Protein AF-A0AAN9E238-F1 (afdb_monomer_lite)

Foldseek 3Di:
DDKDFADPVLQVCLLVVVAFPPDDLQSQLVCCCPVVVDDSVFSSQWLADDQVRRGQETETEQEDPDPPPVVCSVVCRVVCNVCQCLDQPHGHHDHRMYHYDHDDDPPPDDPPPPPPVRHDPPDDDDDDD

InterPro domains:
  IPR005517 Translation elongation factor EFG/EF2, domain IV [PF03764] (22-104)
  IPR005517 Translation elongation factor EFG/EF2, domain IV [SM00889] (17-119)
  IPR014721 Small ribosomal subunit protein uS5 domain 2-type fold, subgroup [G3DSA:3.30.230.10] (1-125)
  IPR020568 Ribosomal protein uS5 domain 2-type superfamily [SSF54211] (1-105)

pLDDT: mean 70.62, std 14.5, range [31.41, 85.62]

Organism: Crotalaria pallida (NCBI:txid3830)

Radius of gyration: 16.44 Å; chains: 1; bounding box: 39×32×56 Å

Sequence (129 aa):
MEARPTEDLLAEAIDEGKIGPRDDPKVRSKILSEEFGWDKDLSKKIWCFGPETLGPNMVVDMCKGVQYLNEIKDSLVAGFQWASKEGALAEENMRAICFEVCDVVPLMLSTEVVVRSFQPQEESSMLHN

Structure (mmCIF, N/CA/C/O backbone):
data_AF-A0AAN9E238-F1
#
_entry.id   AF-A0AAN9E238-F1
#
loop_
_atom_site.group_PDB
_atom_site.id
_atom_site.type_symbol
_atom_site.label_atom_id
_atom_site.label_alt_id
_atom_site.label_comp_id
_atom_site.label_asym_id
_atom_site.label_entity_id
_atom_site.label_seq_id
_atom_site.pdbx_PDB_ins_code
_atom_site.Cartn_x
_atom_site.Cartn_y
_atom_site.Cartn_z
_atom_site.occupancy
_atom_site.B_iso_or_equiv
_atom_site.auth_seq_id
_atom_site.auth_comp_id
_atom_site.auth_asym_id
_atom_site.auth_atom_id
_atom_site.pdbx_PDB_model_num
ATOM 1 N N . MET A 1 1 ? 5.608 -11.388 -8.112 1.00 66.00 1 MET A N 1
ATOM 2 C CA . MET A 1 1 ? 4.452 -10.602 -7.634 1.00 66.00 1 MET A CA 1
ATOM 3 C C . MET A 1 1 ? 3.194 -11.291 -8.108 1.00 66.00 1 MET A C 1
ATOM 5 O O . MET A 1 1 ? 3.186 -11.765 -9.236 1.00 66.00 1 MET A O 1
ATOM 9 N N . GLU A 1 2 ? 2.178 -11.356 -7.260 1.00 73.94 2 GLU A N 1
ATOM 10 C CA . GLU A 1 2 ? 0.844 -11.847 -7.612 1.00 73.94 2 GLU A CA 1
ATOM 11 C C . GLU A 1 2 ? -0.146 -10.684 -7.533 1.00 73.94 2 GLU A C 1
ATOM 13 O O . GLU A 1 2 ? 0.002 -9.815 -6.678 1.00 73.94 2 GLU A O 1
ATOM 18 N N . ALA A 1 3 ? -1.139 -10.649 -8.417 1.00 77.06 3 ALA A N 1
ATOM 19 C CA . ALA A 1 3 ? -2.205 -9.654 -8.374 1.00 77.06 3 ALA A CA 1
ATOM 20 C C . ALA A 1 3 ? -3.526 -10.355 -8.072 1.00 77.06 3 ALA A C 1
ATOM 22 O O . ALA A 1 3 ? -3.831 -11.396 -8.657 1.00 77.06 3 ALA A O 1
ATOM 23 N N . ARG A 1 4 ? -4.307 -9.789 -7.156 1.00 76.44 4 ARG A N 1
ATOM 24 C CA . ARG A 1 4 ? -5.638 -10.276 -6.800 1.00 76.44 4 ARG A CA 1
ATOM 25 C C . ARG A 1 4 ? -6.637 -9.127 -6.870 1.00 76.44 4 ARG A C 1
ATOM 27 O O . ARG A 1 4 ? -6.262 -7.998 -6.550 1.00 76.44 4 ARG A O 1
ATOM 34 N N . PRO A 1 5 ? -7.891 -9.387 -7.259 1.00 78.94 5 PRO A N 1
ATOM 35 C CA . PRO A 1 5 ? -8.934 -8.389 -7.101 1.00 78.94 5 PRO A CA 1
ATOM 36 C C . PRO A 1 5 ? -9.093 -8.057 -5.613 1.00 78.94 5 PRO A C 1
ATOM 38 O O . PRO A 1 5 ? -9.087 -8.947 -4.759 1.00 78.94 5 PRO A O 1
ATOM 41 N N . THR A 1 6 ? -9.186 -6.768 -5.311 1.00 76.44 6 THR A N 1
ATOM 42 C CA . THR A 1 6 ? -9.532 -6.275 -3.978 1.00 76.44 6 THR A CA 1
ATOM 43 C C . THR A 1 6 ? -11.018 -6.543 -3.726 1.00 76.44 6 THR A C 1
ATOM 45 O O . THR A 1 6 ? -11.815 -6.508 -4.659 1.00 76.44 6 THR A O 1
ATOM 48 N N . GLU A 1 7 ? -11.407 -6.803 -2.477 1.00 78.94 7 GLU A N 1
ATOM 49 C CA . GLU A 1 7 ? -12.826 -6.887 -2.117 1.00 78.94 7 GLU A CA 1
ATOM 50 C C . GLU A 1 7 ? -13.528 -5.543 -2.364 1.00 78.94 7 GLU A C 1
ATOM 52 O O . GLU A 1 7 ? -12.994 -4.487 -2.013 1.00 78.94 7 GLU A O 1
ATOM 57 N N . ASP A 1 8 ? -14.737 -5.579 -2.930 1.00 74.56 8 ASP A N 1
ATOM 58 C CA . ASP A 1 8 ? -15.487 -4.374 -3.318 1.00 74.56 8 ASP A CA 1
ATOM 59 C C . ASP A 1 8 ? -15.701 -3.418 -2.136 1.00 74.56 8 ASP A C 1
ATOM 61 O O . ASP A 1 8 ? -15.527 -2.208 -2.266 1.00 74.56 8 ASP A O 1
ATOM 65 N N . LEU A 1 9 ? -15.969 -3.966 -0.946 1.00 78.69 9 LEU A N 1
ATOM 66 C CA . LEU A 1 9 ? -16.140 -3.187 0.284 1.00 78.69 9 LEU A CA 1
ATOM 67 C C . LEU A 1 9 ? -14.870 -2.408 0.660 1.00 78.69 9 LEU A C 1
ATOM 69 O O . LEU A 1 9 ? -14.942 -1.302 1.196 1.00 78.69 9 LEU A O 1
ATOM 73 N N . LEU A 1 10 ? -13.697 -2.992 0.407 1.00 79.00 10 LEU A N 1
ATOM 74 C CA . LEU A 1 10 ? -12.418 -2.361 0.711 1.00 79.00 10 LEU A CA 1
ATOM 75 C C . LEU A 1 10 ? -12.091 -1.274 -0.317 1.00 79.00 10 LEU A C 1
ATOM 77 O O . LEU A 1 10 ? -11.571 -0.222 0.052 1.00 79.00 10 LEU A O 1
ATOM 81 N N . ALA A 1 11 ? -12.439 -1.493 -1.586 1.00 79.38 11 ALA A N 1
ATOM 82 C CA . ALA A 1 11 ? -12.347 -0.459 -2.610 1.00 79.38 11 ALA A CA 1
ATOM 83 C C . ALA A 1 11 ? -13.243 0.747 -2.267 1.00 79.38 11 ALA A C 1
ATOM 85 O O . ALA A 1 11 ? -12.762 1.878 -2.276 1.00 79.38 11 ALA A O 1
ATOM 86 N N . GLU A 1 12 ? -14.495 0.506 -1.869 1.00 81.62 12 GLU A N 1
ATOM 87 C CA . GLU A 1 12 ? -15.427 1.561 -1.449 1.00 81.62 12 GLU A CA 1
ATOM 88 C C . GLU A 1 12 ? -14.921 2.336 -0.227 1.00 81.62 12 GLU A C 1
ATOM 90 O O . GLU A 1 12 ? -14.959 3.562 -0.224 1.00 81.62 12 GLU A O 1
ATOM 95 N N . ALA A 1 13 ? -14.381 1.664 0.793 1.00 81.44 13 ALA A N 1
ATOM 96 C CA . ALA A 1 13 ? -13.846 2.347 1.974 1.00 81.44 13 ALA A CA 1
ATOM 97 C C . ALA A 1 13 ? -12.622 3.229 1.671 1.00 81.44 13 ALA A C 1
ATOM 99 O O . ALA A 1 13 ? -12.394 4.234 2.356 1.00 81.44 13 ALA A O 1
ATOM 100 N N . ILE A 1 14 ? -11.836 2.873 0.653 1.00 80.56 14 ILE A N 1
ATOM 101 C CA . ILE A 1 14 ? -10.732 3.704 0.164 1.00 80.56 14 ILE A CA 1
ATOM 102 C C . ILE A 1 14 ? -11.280 4.913 -0.605 1.00 80.56 14 ILE A C 1
ATOM 104 O O . ILE A 1 14 ? -10.850 6.034 -0.340 1.00 80.56 14 ILE A O 1
ATOM 108 N N . ASP A 1 15 ? -12.281 4.719 -1.469 1.00 80.38 15 ASP A N 1
ATOM 109 C CA . ASP A 1 15 ? -12.930 5.813 -2.207 1.00 80.38 15 ASP A CA 1
ATOM 110 C C . ASP A 1 15 ? -13.688 6.789 -1.284 1.00 80.38 15 ASP A C 1
ATOM 112 O O . ASP A 1 15 ? -13.702 7.997 -1.522 1.00 80.38 15 ASP A O 1
ATOM 116 N N . GLU A 1 16 ? -14.275 6.292 -0.191 1.00 81.19 16 GLU A N 1
ATOM 117 C CA . GLU A 1 16 ? -14.883 7.104 0.871 1.00 81.19 16 GLU A CA 1
ATOM 118 C C . GLU A 1 16 ? -13.842 7.868 1.710 1.00 81.19 16 GLU A C 1
ATOM 120 O O . GLU A 1 16 ? -14.198 8.761 2.483 1.00 81.19 16 GLU A O 1
ATOM 125 N N . GLY A 1 17 ? -12.555 7.528 1.584 1.00 74.19 17 GLY A N 1
ATOM 126 C CA . GLY A 1 17 ? -11.468 8.146 2.339 1.00 74.19 17 GLY A CA 1
ATOM 127 C C . GLY A 1 17 ? -11.386 7.698 3.800 1.00 74.19 17 GLY A C 1
ATOM 128 O O . GLY A 1 17 ? -10.747 8.379 4.601 1.00 74.19 17 GLY A O 1
ATOM 129 N N . LYS A 1 18 ? -12.005 6.565 4.168 1.00 77.94 18 LYS A N 1
ATOM 130 C CA . LYS A 1 18 ? -11.838 5.950 5.501 1.00 77.94 18 LYS A CA 1
ATOM 131 C C . LYS A 1 18 ? -10.437 5.378 5.692 1.00 77.94 18 LYS A C 1
ATOM 133 O O . LYS A 1 18 ? -9.937 5.328 6.815 1.00 77.94 18 LYS A O 1
ATOM 138 N N . ILE A 1 19 ? -9.829 4.910 4.601 1.00 76.00 19 ILE A N 1
ATOM 139 C CA . ILE A 1 19 ? -8.473 4.369 4.569 1.00 76.00 19 ILE A CA 1
ATOM 140 C C . ILE A 1 19 ? -7.647 5.207 3.600 1.00 76.00 19 ILE A C 1
ATOM 142 O O . ILE A 1 19 ? -7.767 5.071 2.385 1.00 76.00 19 ILE A O 1
ATOM 146 N N . GLY A 1 20 ? -6.790 6.066 4.147 1.00 73.25 20 GLY A N 1
ATOM 147 C CA . GLY A 1 20 ? -5.899 6.912 3.373 1.00 73.25 20 GLY A CA 1
ATOM 148 C C . GLY A 1 20 ? -4.412 6.580 3.550 1.00 73.25 20 GLY A C 1
ATOM 149 O O . GLY A 1 20 ? -3.990 5.942 4.520 1.00 73.25 20 GLY A O 1
ATOM 150 N N . PRO A 1 21 ? -3.558 7.082 2.642 1.00 69.94 21 PRO A N 1
ATOM 151 C CA . PRO A 1 21 ? -2.100 7.055 2.792 1.00 69.94 21 PRO A CA 1
ATOM 152 C C . PRO A 1 21 ? -1.612 8.007 3.897 1.00 69.94 21 PRO A C 1
ATOM 154 O O . PRO A 1 21 ? -0.471 7.902 4.341 1.00 69.94 21 PRO A O 1
ATOM 157 N N . ARG A 1 22 ? -2.457 8.966 4.303 1.00 71.19 22 ARG A N 1
ATOM 158 C CA . ARG A 1 22 ? -2.175 9.947 5.358 1.00 71.19 22 ARG A CA 1
ATOM 159 C C . ARG A 1 22 ? -2.433 9.400 6.758 1.00 71.19 22 ARG A C 1
ATOM 161 O O . ARG A 1 22 ? -1.927 9.976 7.718 1.00 71.19 22 ARG A O 1
ATOM 168 N N . ASP A 1 23 ? -3.205 8.323 6.869 1.00 73.88 23 ASP A N 1
ATOM 169 C CA . ASP A 1 23 ? -3.524 7.719 8.152 1.00 73.88 23 ASP A CA 1
ATOM 170 C C . ASP A 1 23 ? -2.344 6.923 8.693 1.00 73.88 23 ASP A C 1
ATOM 172 O O . ASP A 1 23 ? -1.608 6.250 7.966 1.00 73.88 23 ASP A O 1
ATOM 176 N N . ASP A 1 24 ? -2.185 6.980 10.012 1.00 77.69 24 ASP A N 1
ATOM 177 C CA . ASP A 1 24 ? -1.136 6.251 10.704 1.00 77.69 24 ASP A CA 1
ATOM 178 C C . ASP A 1 24 ? -1.286 4.740 10.423 1.00 77.69 24 ASP A C 1
ATOM 180 O O . ASP A 1 24 ? -2.383 4.190 10.604 1.00 77.69 24 ASP A O 1
ATOM 184 N N . PRO A 1 25 ? -0.215 4.012 10.042 1.00 77.00 25 PRO A N 1
ATOM 185 C CA . PRO A 1 25 ? -0.298 2.590 9.696 1.00 77.00 25 PRO A CA 1
ATOM 186 C C . PRO A 1 25 ? -0.939 1.723 10.788 1.00 77.00 25 PRO A C 1
ATOM 188 O O . PRO A 1 25 ? -1.533 0.685 10.498 1.00 77.00 25 PRO A O 1
ATOM 191 N N . LYS A 1 26 ? -0.847 2.155 12.054 1.00 79.38 26 LYS A N 1
ATOM 192 C CA . LYS A 1 26 ? -1.509 1.507 13.195 1.00 79.38 26 LYS A CA 1
ATOM 193 C C . LYS A 1 26 ? -3.027 1.664 13.172 1.00 79.38 26 LYS A C 1
ATOM 195 O O . LYS A 1 26 ? -3.727 0.693 13.442 1.00 79.38 26 LYS A O 1
ATOM 200 N N . VAL A 1 27 ? -3.522 2.867 12.880 1.00 84.06 27 VAL A N 1
ATOM 201 C CA . VAL A 1 27 ? -4.962 3.162 12.810 1.00 84.06 27 VAL A CA 1
ATOM 202 C C . VAL A 1 27 ? -5.560 2.422 11.624 1.00 84.06 27 VAL A C 1
ATOM 204 O O . VAL A 1 27 ? -6.512 1.664 11.786 1.00 84.06 27 VAL A O 1
ATOM 207 N N . ARG A 1 28 ? -4.903 2.522 10.467 1.00 82.38 28 ARG A N 1
ATOM 208 C CA . ARG A 1 28 ? -5.284 1.805 9.252 1.00 82.38 28 ARG A CA 1
ATOM 209 C C . ARG A 1 28 ? -5.335 0.292 9.453 1.00 82.38 28 ARG A C 1
ATOM 211 O O . ARG A 1 28 ? -6.309 -0.348 9.082 1.00 82.38 28 ARG A O 1
ATOM 218 N N . SER A 1 29 ? -4.307 -0.284 10.080 1.00 83.12 29 SER A N 1
ATOM 219 C CA . SER A 1 29 ? -4.271 -1.720 10.380 1.00 83.12 29 SER A CA 1
ATOM 220 C C . SER A 1 29 ? -5.391 -2.161 11.319 1.00 83.12 29 SER A C 1
ATOM 222 O O . SER A 1 29 ? -5.839 -3.302 11.225 1.00 83.12 29 SER A O 1
ATOM 224 N N . LYS A 1 30 ? -5.839 -1.282 12.219 1.00 84.19 30 LYS A N 1
ATOM 225 C CA . LYS A 1 30 ? -6.965 -1.562 13.105 1.00 84.19 30 LYS A CA 1
ATOM 226 C C . LYS A 1 30 ? -8.283 -1.577 12.330 1.00 84.19 30 LYS A C 1
ATOM 228 O O . LYS A 1 30 ? -9.003 -2.556 12.451 1.00 84.19 30 LYS A O 1
ATOM 233 N N . ILE A 1 31 ? -8.534 -0.566 11.496 1.00 84.06 31 ILE A N 1
ATOM 234 C CA . ILE A 1 31 ? -9.732 -0.479 10.642 1.00 84.06 31 ILE A CA 1
ATOM 235 C C . ILE A 1 31 ? -9.804 -1.686 9.699 1.00 84.06 31 ILE A C 1
ATOM 237 O O . ILE A 1 31 ? -10.804 -2.391 9.679 1.00 84.06 31 ILE A O 1
ATOM 241 N N . LEU A 1 32 ? -8.706 -1.998 9.003 1.00 83.06 32 LEU A N 1
ATOM 242 C CA . LEU A 1 32 ? -8.619 -3.159 8.110 1.00 83.06 32 LEU A CA 1
ATOM 243 C C . LEU A 1 32 ? -8.908 -4.482 8.831 1.00 83.06 32 LEU A C 1
ATOM 245 O O . LEU A 1 32 ? -9.607 -5.345 8.310 1.00 83.06 32 LEU A O 1
ATOM 249 N N . SER A 1 33 ? -8.397 -4.644 10.050 1.00 85.00 33 SER A N 1
ATOM 250 C CA . SER A 1 33 ? -8.616 -5.864 10.824 1.00 85.00 33 SER A CA 1
ATOM 251 C C . SER A 1 33 ? -10.023 -5.961 11.421 1.00 85.00 33 SER A C 1
ATOM 253 O O . SER A 1 33 ? -10.561 -7.061 11.497 1.00 85.00 33 SER A O 1
ATOM 255 N N . GLU A 1 34 ? -10.611 -4.845 11.860 1.00 84.94 34 GLU A N 1
ATOM 256 C CA . GLU A 1 34 ? -11.927 -4.814 12.512 1.00 84.94 34 GLU A CA 1
ATOM 257 C C . GLU A 1 34 ? -13.087 -4.826 11.508 1.00 84.94 34 GLU A C 1
ATOM 259 O O . GLU A 1 34 ? -14.076 -5.511 11.753 1.00 84.94 34 GLU A O 1
ATOM 264 N N . GLU A 1 35 ? -12.966 -4.113 10.386 1.00 82.31 35 GLU A N 1
ATOM 265 C CA . GLU A 1 35 ? -14.029 -4.002 9.375 1.00 82.31 35 GLU A CA 1
ATOM 266 C C . GLU A 1 35 ? -13.922 -5.072 8.281 1.00 82.31 35 GLU A C 1
ATOM 268 O O . GLU A 1 35 ? -14.942 -5.604 7.850 1.00 82.31 35 GLU A O 1
ATOM 273 N N . PHE A 1 36 ? -12.700 -5.430 7.867 1.00 79.12 36 PHE A N 1
ATOM 274 C CA . PHE A 1 36 ? -12.453 -6.324 6.722 1.00 79.12 36 PHE A CA 1
ATOM 275 C C . PHE A 1 36 ? -11.837 -7.669 7.118 1.00 79.12 36 PHE A C 1
ATOM 277 O O . PHE A 1 36 ? -11.543 -8.498 6.262 1.00 79.12 36 PHE A O 1
ATOM 284 N N . GLY A 1 37 ? -11.588 -7.902 8.411 1.00 79.44 37 GLY A N 1
ATOM 285 C CA . GLY A 1 37 ? -10.976 -9.147 8.885 1.00 79.44 37 GLY A CA 1
ATOM 286 C C . GLY A 1 37 ? -9.556 -9.384 8.357 1.00 79.44 37 GLY A C 1
ATOM 287 O O . GLY A 1 37 ? -9.055 -10.507 8.427 1.00 79.44 37 GLY A O 1
ATOM 288 N N . TRP A 1 38 ? -8.897 -8.348 7.833 1.00 81.56 38 TRP A N 1
ATOM 289 C CA . TRP A 1 38 ? -7.541 -8.455 7.311 1.00 81.56 38 TRP A CA 1
ATOM 290 C C . TRP A 1 38 ? -6.532 -8.735 8.424 1.00 81.56 38 TRP A C 1
ATOM 292 O O . TRP A 1 38 ? -6.666 -8.282 9.567 1.00 81.56 38 TRP A O 1
ATOM 302 N N . ASP A 1 39 ? -5.465 -9.451 8.073 1.00 82.06 39 ASP A N 1
ATOM 303 C CA . ASP A 1 39 ? -4.375 -9.698 9.007 1.00 82.06 39 ASP A CA 1
ATOM 304 C C . ASP A 1 39 ? -3.704 -8.364 9.382 1.00 82.06 39 ASP A C 1
ATOM 306 O O . ASP A 1 39 ? -3.309 -7.561 8.524 1.00 82.06 39 ASP A O 1
ATOM 310 N N . LYS A 1 40 ? -3.562 -8.120 10.689 1.00 80.44 40 LYS A N 1
ATOM 311 C CA . LYS A 1 40 ? -2.895 -6.932 11.234 1.00 80.44 40 LYS A CA 1
ATOM 312 C C . LYS A 1 40 ? -1.454 -6.829 10.755 1.00 80.44 40 LYS A C 1
ATOM 314 O O . LYS A 1 40 ? -0.942 -5.719 10.611 1.00 80.44 40 LYS A O 1
ATOM 319 N N . ASP A 1 41 ? -0.795 -7.954 10.513 1.00 81.44 41 ASP A N 1
ATOM 320 C CA . ASP A 1 41 ? 0.591 -7.960 10.070 1.00 81.44 41 ASP A CA 1
ATOM 321 C C . ASP A 1 41 ? 0.714 -7.637 8.578 1.00 81.44 41 ASP A C 1
ATOM 323 O O . ASP A 1 41 ? 1.627 -6.902 8.203 1.00 81.44 41 ASP A O 1
ATOM 327 N N . LEU A 1 42 ? -0.241 -8.059 7.743 1.00 79.62 42 LEU A N 1
ATOM 328 C CA . LEU A 1 42 ? -0.303 -7.669 6.326 1.00 79.62 42 LEU A CA 1
ATOM 329 C C . LEU A 1 42 ? -0.715 -6.208 6.152 1.00 79.62 42 LEU A C 1
ATOM 331 O O . LEU A 1 42 ? -0.111 -5.466 5.382 1.00 79.62 42 LEU A O 1
ATOM 335 N N . SER A 1 43 ? -1.672 -5.751 6.954 1.00 81.50 43 SER A N 1
ATOM 336 C CA . SER A 1 43 ? -2.191 -4.381 6.890 1.00 81.50 43 SER A CA 1
ATOM 337 C C . SER A 1 43 ? -1.129 -3.312 7.204 1.00 81.50 43 SER A C 1
ATOM 339 O O . SER A 1 43 ? -1.161 -2.190 6.685 1.00 81.50 43 SER A O 1
ATOM 341 N N . LYS A 1 44 ? -0.145 -3.650 8.050 1.00 80.62 44 LYS A N 1
ATOM 342 C CA . LYS A 1 44 ? 1.013 -2.784 8.344 1.00 80.62 44 LYS A CA 1
ATOM 343 C C . LYS A 1 44 ? 2.034 -2.752 7.210 1.00 80.62 44 LYS A C 1
ATOM 345 O O . LYS A 1 44 ? 2.793 -1.792 7.116 1.00 80.62 44 LYS A O 1
ATOM 350 N N . LYS A 1 45 ? 2.054 -3.786 6.372 1.00 83.06 45 LYS A N 1
ATOM 351 C CA . LYS A 1 45 ? 2.988 -3.958 5.256 1.00 83.06 45 LYS A CA 1
ATOM 352 C C . LYS A 1 45 ? 2.473 -3.393 3.931 1.00 83.06 45 LYS A C 1
ATOM 354 O O . LYS A 1 45 ? 3.132 -3.548 2.909 1.00 83.06 45 LYS A O 1
ATOM 359 N N . ILE A 1 46 ? 1.334 -2.701 3.936 1.00 85.00 46 ILE A N 1
ATOM 360 C CA . ILE A 1 46 ? 0.855 -1.960 2.764 1.00 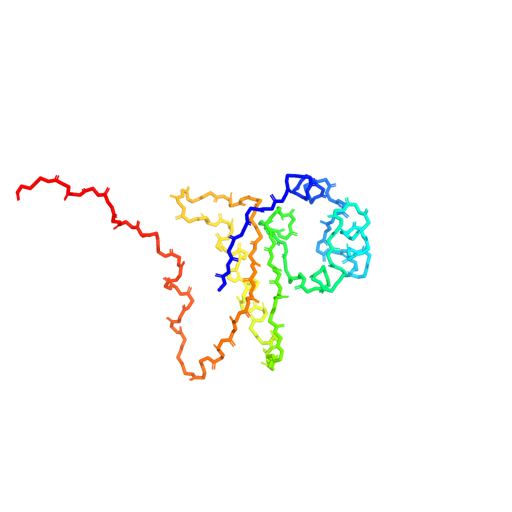85.00 46 ILE A CA 1
ATOM 361 C C . ILE A 1 46 ? 1.793 -0.776 2.504 1.00 85.00 46 ILE A C 1
ATOM 363 O O . ILE A 1 46 ? 1.975 0.083 3.377 1.00 85.00 46 ILE A O 1
ATOM 367 N N . TRP A 1 47 ? 2.377 -0.730 1.308 1.00 81.50 47 TRP A N 1
ATOM 368 C CA . TRP A 1 47 ? 3.358 0.279 0.909 1.00 81.50 47 TRP A CA 1
ATOM 369 C C . TRP A 1 47 ? 2.726 1.531 0.322 1.00 81.50 47 TRP A C 1
ATOM 371 O O . TRP A 1 47 ? 3.112 2.635 0.705 1.00 81.50 47 TRP A O 1
ATOM 381 N N . CYS A 1 48 ? 1.766 1.372 -0.585 1.00 80.94 48 CYS A N 1
ATOM 382 C CA . CYS A 1 48 ? 1.081 2.489 -1.218 1.00 80.94 48 CYS A CA 1
ATOM 383 C C . CYS A 1 48 ? -0.337 2.121 -1.649 1.00 80.94 48 CYS A C 1
ATOM 385 O O . CYS A 1 48 ? -0.668 0.948 -1.835 1.00 80.94 48 CYS A O 1
ATOM 387 N N . PHE A 1 49 ? -1.133 3.175 -1.813 1.00 81.19 49 PHE A N 1
ATOM 388 C CA . PHE A 1 49 ? -2.423 3.165 -2.489 1.00 81.19 49 PHE A CA 1
ATOM 389 C C . PHE A 1 49 ? -2.294 3.912 -3.818 1.00 81.19 49 PHE A C 1
ATOM 391 O O . PHE A 1 49 ? -1.442 4.798 -3.944 1.00 81.19 49 PHE A O 1
ATOM 398 N N . GLY A 1 50 ? -3.104 3.580 -4.813 1.00 70.62 50 GLY A N 1
ATOM 399 C CA . GLY A 1 50 ? -3.088 4.253 -6.110 1.00 70.62 50 GLY A CA 1
ATOM 400 C C . GLY A 1 50 ? -4.352 3.975 -6.916 1.00 70.62 50 GLY A C 1
ATOM 401 O O . GLY A 1 50 ? -5.073 3.035 -6.598 1.00 70.62 50 GLY A O 1
ATOM 402 N N . PRO A 1 51 ? -4.640 4.738 -7.979 1.00 62.72 51 PRO A N 1
ATOM 403 C CA . PRO A 1 51 ? -3.889 5.884 -8.513 1.00 62.72 51 PRO A CA 1
ATOM 404 C C . PRO A 1 51 ? -3.918 7.142 -7.617 1.00 62.72 51 PRO A C 1
ATOM 406 O O . PRO A 1 51 ? -4.794 7.304 -6.772 1.00 62.72 51 PRO A O 1
ATOM 409 N N . GLU A 1 52 ? -2.919 8.019 -7.775 1.00 67.06 52 GLU A N 1
ATOM 410 C CA . GLU A 1 52 ? -2.786 9.324 -7.088 1.00 67.06 52 GLU A CA 1
ATOM 411 C C . GLU A 1 52 ? -2.867 9.269 -5.554 1.00 67.06 52 GLU A C 1
ATOM 413 O O . GLU A 1 52 ? -3.350 10.189 -4.897 1.00 67.06 52 GLU A O 1
ATOM 418 N N . THR A 1 53 ? -2.360 8.190 -4.956 1.00 67.75 53 THR A N 1
ATOM 419 C CA . THR A 1 53 ? -2.356 7.939 -3.501 1.00 67.75 53 THR A CA 1
ATOM 420 C C . THR A 1 53 ? -3.723 7.717 -2.842 1.00 67.75 53 THR A C 1
ATOM 422 O O . THR A 1 53 ? -3.752 7.318 -1.684 1.00 67.75 53 THR A O 1
ATOM 425 N N . LEU A 1 54 ? -4.835 7.909 -3.555 1.00 68.44 54 LEU A N 1
ATOM 426 C CA . LEU A 1 54 ? -6.200 7.761 -3.026 1.00 68.44 54 LEU A CA 1
ATOM 427 C C . LEU A 1 54 ? -7.015 6.665 -3.712 1.00 68.44 54 LEU A C 1
ATOM 429 O O . LEU A 1 54 ? -8.119 6.378 -3.273 1.00 68.44 54 LEU A O 1
ATOM 433 N N . GLY A 1 55 ? -6.507 6.067 -4.785 1.00 74.31 55 GLY A N 1
ATOM 434 C CA . GLY A 1 55 ? -7.262 5.051 -5.496 1.00 74.31 55 GLY A CA 1
ATOM 435 C C . GLY A 1 55 ? -7.280 3.680 -4.801 1.00 74.31 55 GLY A C 1
ATOM 436 O O . GLY A 1 55 ? -6.412 3.375 -3.975 1.00 74.31 55 GLY A O 1
ATOM 437 N N . PRO A 1 56 ? -8.234 2.816 -5.187 1.00 79.25 56 PRO A N 1
ATOM 438 C CA . PRO A 1 56 ? -8.498 1.523 -4.551 1.00 79.25 56 PRO A CA 1
ATOM 439 C C . PRO A 1 56 ? -7.532 0.407 -4.978 1.00 79.25 56 PRO A C 1
ATOM 441 O O . PRO A 1 56 ? -7.806 -0.774 -4.749 1.00 79.25 56 PRO A O 1
ATOM 444 N N . ASN A 1 57 ? -6.408 0.744 -5.614 1.00 82.38 57 ASN A N 1
ATOM 445 C CA . ASN A 1 57 ? -5.323 -0.206 -5.815 1.00 82.38 57 ASN A CA 1
ATOM 446 C C . ASN A 1 57 ? -4.349 -0.129 -4.652 1.00 82.38 57 ASN A C 1
ATOM 448 O O . ASN A 1 57 ? -4.063 0.950 -4.135 1.00 82.38 57 ASN A O 1
ATOM 452 N N . MET A 1 58 ? -3.780 -1.267 -4.281 1.00 83.31 58 MET A N 1
ATOM 453 C CA . MET A 1 58 ? -2.838 -1.342 -3.173 1.00 83.31 58 MET A CA 1
ATOM 454 C C . MET A 1 58 ? -1.687 -2.285 -3.467 1.00 83.31 58 MET A C 1
ATOM 456 O O . MET A 1 58 ? -1.834 -3.262 -4.197 1.00 83.31 58 MET A O 1
ATOM 460 N N . VAL A 1 59 ? -0.543 -1.991 -2.858 1.00 84.62 59 VAL A N 1
ATOM 461 C CA . VAL A 1 59 ? 0.636 -2.859 -2.885 1.00 84.62 59 VAL A CA 1
ATOM 462 C C . VAL A 1 59 ? 0.937 -3.322 -1.468 1.00 84.62 59 VAL A C 1
ATOM 464 O O . VAL A 1 59 ? 1.138 -2.499 -0.569 1.00 84.62 59 VAL A O 1
ATOM 467 N N . VAL A 1 60 ? 0.978 -4.637 -1.274 1.00 85.62 60 VAL A N 1
ATOM 468 C CA . VAL A 1 60 ? 1.202 -5.300 0.011 1.00 85.62 60 VAL A CA 1
ATOM 469 C C . VAL A 1 60 ? 2.479 -6.123 -0.054 1.00 85.62 60 VAL A C 1
ATOM 471 O O . VAL A 1 60 ? 2.683 -6.931 -0.961 1.00 85.62 60 VAL A O 1
ATOM 474 N N . ASP A 1 61 ? 3.341 -5.937 0.938 1.00 84.56 61 ASP A N 1
ATOM 475 C CA . ASP A 1 61 ? 4.542 -6.746 1.087 1.00 84.56 61 ASP A CA 1
ATOM 476 C C . ASP A 1 61 ? 4.259 -8.040 1.861 1.00 84.56 61 ASP A C 1
ATOM 478 O O . ASP A 1 61 ? 3.867 -8.032 3.030 1.00 84.56 61 ASP A O 1
ATOM 482 N N . MET A 1 62 ? 4.491 -9.165 1.191 1.00 82.00 62 MET A N 1
ATOM 483 C CA . MET A 1 62 ? 4.378 -10.519 1.728 1.00 82.00 62 MET A CA 1
ATOM 484 C C . MET A 1 62 ? 5.746 -11.180 1.950 1.00 82.00 6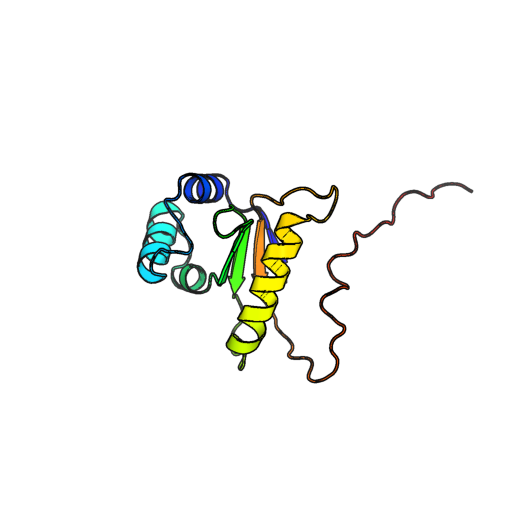2 MET A C 1
ATOM 486 O O . MET A 1 62 ? 5.813 -12.306 2.452 1.00 82.00 62 MET A O 1
ATOM 490 N N . CYS A 1 63 ? 6.846 -10.487 1.644 1.00 75.62 63 CYS A N 1
ATOM 491 C CA . CYS A 1 63 ? 8.187 -11.036 1.752 1.00 75.62 63 CYS A CA 1
ATOM 492 C C . CYS A 1 63 ? 8.538 -11.364 3.211 1.00 75.62 63 CYS A C 1
ATOM 494 O O . CYS A 1 63 ? 8.180 -10.663 4.171 1.00 75.62 63 CYS A O 1
ATOM 496 N N . LYS A 1 64 ? 9.286 -12.458 3.389 1.00 72.75 64 LYS A N 1
ATOM 497 C CA . LYS A 1 64 ? 9.813 -12.902 4.684 1.00 72.75 64 LYS A CA 1
ATOM 498 C C . LYS A 1 64 ? 11.329 -13.042 4.582 1.00 72.75 64 LYS A C 1
ATOM 500 O O . LYS A 1 64 ? 11.820 -13.849 3.806 1.00 72.75 64 LYS A O 1
ATOM 505 N N . GLY A 1 65 ? 12.065 -12.278 5.393 1.00 64.44 65 GLY A N 1
ATOM 506 C CA . GLY A 1 65 ? 13.523 -12.420 5.523 1.00 64.44 65 GLY A CA 1
ATOM 507 C C . GLY A 1 65 ? 14.371 -11.686 4.476 1.00 64.44 65 GLY A C 1
ATOM 508 O O . GLY A 1 65 ? 15.564 -11.956 4.387 1.00 64.44 65 GLY A O 1
ATOM 509 N N . VAL A 1 66 ? 13.793 -10.752 3.714 1.00 65.38 66 VAL A N 1
ATOM 510 C CA . VAL A 1 66 ? 14.520 -9.962 2.706 1.00 65.38 66 VAL A CA 1
ATOM 511 C C . VAL A 1 66 ? 15.134 -8.715 3.355 1.00 65.38 66 VAL A C 1
ATOM 513 O O . VAL A 1 66 ? 14.437 -7.911 3.974 1.00 65.38 66 VAL A O 1
ATOM 516 N N . GLN A 1 67 ? 16.453 -8.558 3.231 1.00 60.47 67 GLN A N 1
ATOM 517 C CA . GLN A 1 67 ? 17.166 -7.326 3.591 1.00 60.47 67 GLN A CA 1
ATOM 518 C C . GLN A 1 67 ? 17.088 -6.324 2.424 1.00 60.47 67 GLN A C 1
ATOM 520 O O . GLN A 1 67 ? 16.880 -6.729 1.287 1.00 60.47 67 GLN A O 1
ATOM 525 N N . TYR A 1 68 ? 17.248 -5.024 2.694 1.00 68.06 68 TYR A N 1
ATOM 526 C CA . TYR A 1 68 ? 17.191 -3.942 1.686 1.00 68.06 68 TYR A CA 1
ATOM 527 C C . TYR A 1 68 ? 15.805 -3.634 1.077 1.00 68.06 68 TYR A C 1
ATOM 529 O O . TYR A 1 68 ? 15.705 -2.892 0.104 1.00 68.06 68 TYR A O 1
ATOM 537 N N . LEU A 1 69 ? 14.707 -4.097 1.690 1.00 69.69 69 LEU A N 1
ATOM 538 C CA . LEU A 1 69 ? 13.337 -3.778 1.239 1.00 69.69 69 LEU A CA 1
ATOM 539 C C . LEU A 1 69 ? 13.037 -2.269 1.177 1.00 69.69 69 LEU A C 1
ATOM 541 O O . LEU A 1 69 ? 12.249 -1.822 0.349 1.00 69.69 69 LEU A O 1
ATOM 545 N N . ASN A 1 70 ? 13.681 -1.468 2.028 1.00 73.75 70 ASN A N 1
ATOM 546 C CA . ASN A 1 70 ? 13.486 -0.019 2.020 1.00 73.75 70 ASN A CA 1
ATOM 547 C C . ASN A 1 70 ? 14.037 0.649 0.749 1.00 73.75 70 ASN A C 1
ATOM 549 O O . ASN A 1 70 ? 13.523 1.691 0.367 1.00 73.75 70 ASN A O 1
ATOM 553 N N . GLU A 1 71 ? 15.032 0.059 0.077 1.00 75.81 71 GLU A N 1
ATOM 554 C CA . GLU A 1 71 ? 15.631 0.633 -1.139 1.00 75.81 71 GLU A CA 1
ATOM 555 C C . GLU A 1 71 ? 14.746 0.409 -2.372 1.00 75.81 71 GLU A C 1
ATOM 557 O O . GLU A 1 71 ? 14.583 1.289 -3.217 1.00 75.81 71 GLU A O 1
ATOM 562 N N . ILE A 1 72 ? 14.120 -0.767 -2.461 1.00 76.94 72 ILE A N 1
ATOM 563 C CA . ILE A 1 72 ? 13.211 -1.101 -3.565 1.00 76.94 72 ILE A CA 1
ATOM 564 C C . ILE A 1 72 ? 11.829 -0.477 -3.383 1.00 76.94 72 ILE A C 1
ATOM 566 O O . ILE A 1 72 ? 11.115 -0.295 -4.368 1.00 76.94 72 ILE A O 1
ATOM 570 N N . LYS A 1 73 ? 11.442 -0.164 -2.139 1.00 77.50 73 LYS A N 1
ATOM 571 C CA . LYS A 1 73 ? 10.118 0.364 -1.814 1.00 77.50 73 LYS A CA 1
ATOM 572 C C . LYS A 1 73 ? 9.836 1.638 -2.600 1.00 77.50 73 LYS A C 1
ATOM 574 O O . LYS A 1 73 ? 8.807 1.717 -3.261 1.00 77.50 73 LYS A O 1
ATOM 579 N N . ASP A 1 74 ? 10.756 2.596 -2.581 1.00 81.31 74 ASP A N 1
ATOM 580 C CA . ASP A 1 74 ? 10.559 3.881 -3.260 1.00 81.31 74 ASP A CA 1
ATOM 581 C C . ASP A 1 74 ? 10.469 3.704 -4.783 1.00 81.31 74 ASP A C 1
ATOM 583 O O . ASP A 1 74 ? 9.615 4.306 -5.435 1.00 81.31 74 ASP A O 1
ATOM 587 N N . SER A 1 75 ? 11.280 2.798 -5.338 1.00 82.44 75 SER A N 1
ATOM 588 C CA . SER A 1 75 ? 11.265 2.467 -6.768 1.00 82.44 75 SER A CA 1
ATOM 589 C C . SER A 1 75 ? 9.954 1.792 -7.191 1.00 82.44 75 SER A C 1
ATOM 591 O O . SER A 1 75 ? 9.375 2.145 -8.219 1.00 82.44 75 SER A O 1
ATOM 593 N N . LEU A 1 76 ? 9.454 0.846 -6.390 1.00 79.94 76 LEU A N 1
ATOM 594 C CA . LEU A 1 76 ? 8.205 0.133 -6.658 1.00 79.94 76 LEU A CA 1
ATOM 595 C C . LEU A 1 76 ? 6.988 1.038 -6.490 1.00 79.94 76 LEU A C 1
ATOM 597 O O . LEU A 1 76 ? 6.091 0.997 -7.325 1.00 79.94 76 LEU A O 1
ATOM 601 N N . VAL A 1 77 ? 6.971 1.896 -5.469 1.00 82.19 77 VAL A N 1
ATOM 602 C CA . VAL A 1 77 ? 5.895 2.875 -5.280 1.00 82.19 77 VAL A CA 1
ATOM 603 C C . VAL A 1 77 ? 5.848 3.850 -6.457 1.00 82.19 77 VAL A C 1
ATOM 605 O O . VAL A 1 77 ? 4.766 4.084 -6.990 1.00 82.19 77 VAL A O 1
ATOM 608 N N . ALA A 1 78 ? 6.991 4.378 -6.904 1.00 82.06 78 ALA A N 1
ATOM 609 C CA . ALA A 1 78 ? 7.044 5.292 -8.044 1.00 82.06 78 ALA A CA 1
ATOM 610 C C . ALA A 1 78 ? 6.567 4.629 -9.348 1.00 82.06 78 ALA A C 1
ATOM 612 O O . ALA A 1 78 ? 5.708 5.179 -10.038 1.00 82.06 78 ALA A O 1
ATOM 613 N N . GLY A 1 79 ? 7.069 3.426 -9.651 1.00 81.81 79 GLY A N 1
ATOM 614 C CA . GLY A 1 79 ? 6.643 2.662 -10.825 1.00 81.81 79 GLY A CA 1
ATOM 615 C C . GLY A 1 79 ? 5.156 2.310 -10.781 1.00 81.81 79 GLY A C 1
ATOM 616 O O . GLY A 1 79 ? 4.462 2.432 -11.785 1.00 81.81 79 GLY A O 1
ATOM 617 N N . PHE A 1 80 ? 4.640 1.960 -9.602 1.00 79.94 80 PHE A N 1
ATOM 618 C CA . PHE A 1 80 ? 3.232 1.634 -9.413 1.00 79.94 80 PHE A CA 1
ATOM 619 C C . PHE A 1 80 ? 2.300 2.830 -9.626 1.00 79.94 80 PHE A C 1
ATOM 621 O O . PHE A 1 80 ? 1.251 2.682 -10.250 1.00 79.94 80 PHE A O 1
ATOM 628 N N . GLN A 1 81 ? 2.659 4.025 -9.148 1.00 79.44 81 GLN A N 1
ATOM 629 C CA . GLN A 1 81 ? 1.845 5.229 -9.377 1.00 79.44 81 GLN A CA 1
ATOM 630 C C . GLN A 1 81 ? 1.733 5.565 -10.866 1.00 79.44 81 GLN A C 1
ATOM 632 O O . GLN A 1 81 ? 0.678 5.998 -11.321 1.00 79.44 81 GLN A O 1
ATOM 637 N N . TRP A 1 82 ? 2.804 5.348 -11.629 1.00 78.31 82 TRP A N 1
ATOM 638 C CA . TRP A 1 82 ? 2.790 5.580 -13.069 1.00 78.31 82 TRP A CA 1
ATOM 639 C C . TRP A 1 82 ? 2.013 4.485 -13.812 1.00 78.31 82 TRP A C 1
ATOM 641 O O . TRP A 1 82 ? 1.081 4.791 -14.550 1.00 78.31 82 TRP A O 1
ATOM 651 N N . ALA A 1 83 ? 2.294 3.214 -13.513 1.00 79.94 83 ALA A N 1
ATOM 652 C CA . ALA A 1 83 ? 1.619 2.071 -14.126 1.00 79.94 83 ALA A CA 1
ATOM 653 C C . ALA A 1 83 ? 0.112 2.021 -13.818 1.00 79.94 83 ALA A C 1
ATOM 655 O O . ALA A 1 83 ? -0.677 1.644 -14.675 1.00 79.94 83 ALA A O 1
ATOM 656 N N . SER A 1 84 ? -0.310 2.421 -12.615 1.00 76.00 84 SER A N 1
ATOM 657 C CA . SER A 1 84 ? -1.736 2.479 -12.249 1.00 76.00 84 SER A CA 1
ATOM 658 C C . SER A 1 84 ? -2.490 3.638 -12.903 1.00 76.00 84 SER A C 1
ATOM 660 O O . SER A 1 84 ? -3.716 3.574 -12.986 1.00 76.00 84 SER A O 1
ATOM 662 N N . LYS A 1 85 ? -1.774 4.674 -13.360 1.00 74.25 85 LYS A N 1
ATOM 663 C CA . LYS A 1 85 ? -2.332 5.808 -14.103 1.00 74.25 85 LYS A CA 1
ATOM 664 C C . LYS A 1 85 ? -2.447 5.509 -15.595 1.00 74.25 85 LYS A C 1
ATOM 666 O O . LYS A 1 85 ? -3.455 5.846 -16.195 1.00 74.25 85 LYS A O 1
ATOM 671 N N . GLU A 1 86 ? -1.415 4.913 -16.183 1.00 74.62 86 GLU A N 1
ATOM 672 C CA . GLU A 1 86 ? -1.446 4.547 -17.599 1.00 74.62 86 GLU A CA 1
ATOM 673 C C . GLU A 1 86 ? -2.283 3.287 -17.816 1.00 74.62 86 GLU A C 1
ATOM 675 O O . GLU A 1 86 ? -3.026 3.217 -18.771 1.00 74.62 86 GLU A O 1
ATOM 680 N N . GLY A 1 87 ? -2.271 2.306 -16.917 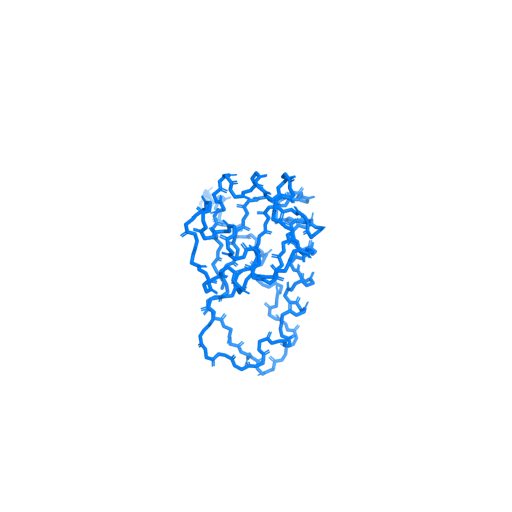1.00 66.94 87 GLY A N 1
ATOM 681 C CA . GLY A 1 87 ? -3.035 1.073 -17.109 1.00 66.94 87 GLY A CA 1
ATOM 682 C C . GLY A 1 87 ? -2.529 0.209 -18.269 1.00 66.94 87 GLY A C 1
ATOM 683 O O . GLY A 1 87 ? -1.890 0.658 -19.214 1.00 66.94 87 GLY A O 1
ATOM 684 N N . ALA A 1 88 ? -2.771 -1.099 -18.181 1.00 65.31 88 ALA A N 1
ATOM 685 C CA . ALA A 1 88 ? -2.114 -2.065 -19.067 1.00 65.31 88 ALA A CA 1
ATOM 686 C C . ALA A 1 88 ? -2.765 -2.229 -20.450 1.00 65.31 88 ALA A C 1
ATOM 688 O O . ALA A 1 88 ? -2.113 -2.723 -21.366 1.00 65.31 88 ALA A O 1
ATOM 689 N N . LEU A 1 89 ? -4.055 -1.898 -20.584 1.00 68.88 89 LEU A N 1
ATOM 690 C CA . LEU A 1 89 ? -4.863 -2.318 -21.736 1.00 68.88 89 LEU A CA 1
ATOM 691 C C . LEU A 1 89 ? -5.373 -1.155 -22.595 1.00 68.88 89 LEU A C 1
ATOM 693 O O . LEU A 1 89 ? -5.422 -1.288 -23.813 1.00 68.88 89 LEU A O 1
ATOM 697 N N . A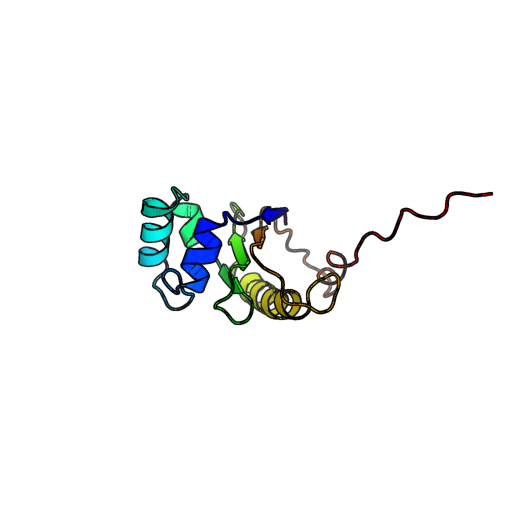LA A 1 90 ? -5.771 -0.041 -21.977 1.00 68.88 90 ALA A N 1
ATOM 698 C CA . ALA A 1 90 ? -6.514 1.019 -22.664 1.00 68.88 90 ALA A CA 1
ATOM 699 C C . ALA A 1 90 ? -6.133 2.443 -22.225 1.00 68.88 90 ALA A C 1
ATOM 701 O O . ALA A 1 90 ? -6.943 3.355 -22.355 1.00 68.88 90 ALA A O 1
ATOM 702 N N . GLU A 1 91 ? -4.918 2.639 -21.707 1.00 69.62 91 GLU A N 1
ATOM 703 C CA . GLU A 1 91 ? -4.474 3.947 -21.195 1.00 69.62 91 GLU A CA 1
ATOM 704 C C . GLU A 1 91 ? -5.392 4.521 -20.084 1.00 69.62 91 GLU A C 1
ATOM 706 O O . GLU A 1 91 ? -5.556 5.735 -19.942 1.00 69.62 91 GLU A O 1
ATOM 711 N N . GLU A 1 92 ? -6.043 3.641 -19.312 1.00 73.38 92 GLU A N 1
ATOM 712 C CA . GLU A 1 92 ? -7.039 4.000 -18.302 1.00 73.38 92 GLU A CA 1
ATOM 713 C C . GLU A 1 92 ? -6.626 3.582 -16.888 1.00 73.38 92 GLU A C 1
ATOM 715 O O . GLU A 1 92 ? -5.974 2.558 -16.669 1.00 73.38 92 GLU A O 1
ATOM 720 N N . ASN A 1 93 ? -7.057 4.373 -15.904 1.00 72.25 93 ASN A N 1
ATOM 721 C CA . ASN A 1 93 ? -6.739 4.127 -14.505 1.00 72.25 93 ASN A CA 1
ATOM 722 C C . ASN A 1 93 ? -7.210 2.732 -14.065 1.00 72.25 93 ASN A C 1
ATOM 724 O O . ASN A 1 93 ? -8.402 2.419 -14.085 1.00 72.25 93 ASN A O 1
ATOM 728 N N . MET A 1 94 ? -6.270 1.926 -13.571 1.00 72.00 94 MET A N 1
ATOM 729 C CA . MET A 1 94 ? -6.579 0.626 -12.974 1.00 72.00 94 MET A CA 1
ATOM 730 C C . MET A 1 94 ? -7.379 0.823 -11.678 1.00 72.00 94 MET A C 1
ATOM 732 O O . MET A 1 94 ? -7.160 1.801 -10.956 1.00 72.00 94 MET A O 1
ATOM 736 N N . ARG A 1 95 ? -8.283 -0.109 -11.350 1.00 78.75 95 ARG A N 1
ATOM 737 C CA . ARG A 1 95 ? -9.110 -0.047 -10.134 1.00 78.75 95 ARG A CA 1
ATOM 738 C C . ARG A 1 95 ? -9.241 -1.415 -9.468 1.00 78.75 95 ARG A C 1
ATOM 740 O O . ARG A 1 95 ? -9.351 -2.421 -10.161 1.00 78.75 95 ARG A O 1
ATOM 747 N N . ALA A 1 96 ? -9.307 -1.410 -8.135 1.00 78.88 96 ALA A N 1
ATOM 748 C CA . ALA A 1 96 ? -9.614 -2.561 -7.287 1.00 78.88 96 ALA A CA 1
ATOM 749 C C . ALA A 1 96 ? -8.635 -3.737 -7.447 1.00 78.88 96 ALA A C 1
ATOM 751 O O . ALA A 1 96 ? -9.043 -4.897 -7.458 1.00 78.88 96 ALA A O 1
ATOM 752 N N . ILE A 1 97 ? -7.334 -3.447 -7.561 1.00 80.31 97 ILE A N 1
ATOM 753 C CA . ILE A 1 97 ? -6.300 -4.486 -7.642 1.00 80.31 97 ILE A CA 1
ATOM 754 C C . ILE A 1 97 ? -5.344 -4.396 -6.451 1.00 80.31 97 ILE A C 1
ATOM 756 O O . ILE A 1 97 ? -4.751 -3.352 -6.171 1.00 80.31 97 ILE A O 1
ATOM 760 N N . CYS A 1 98 ? -5.159 -5.529 -5.782 1.00 83.69 98 CYS A N 1
ATOM 761 C CA . CYS A 1 98 ? -4.184 -5.737 -4.727 1.00 83.69 98 CYS A CA 1
ATOM 762 C C . CYS A 1 98 ? -2.977 -6.503 -5.283 1.00 83.69 98 CYS A C 1
ATOM 764 O O . CYS A 1 98 ? -3.107 -7.634 -5.755 1.00 83.69 98 CYS A O 1
ATOM 766 N N . PHE A 1 99 ? -1.796 -5.891 -5.231 1.00 82.81 99 PHE A N 1
ATOM 767 C CA . PHE A 1 99 ? -0.539 -6.506 -5.642 1.00 82.81 99 PHE A CA 1
ATOM 768 C C . PHE A 1 99 ? 0.224 -7.012 -4.427 1.00 82.81 99 PHE A C 1
ATOM 770 O O . PHE A 1 99 ? 0.593 -6.235 -3.548 1.00 82.81 99 PHE A O 1
ATOM 777 N N . GLU A 1 100 ? 0.521 -8.304 -4.410 1.00 82.94 100 GLU A N 1
ATOM 778 C CA . GLU A 1 100 ? 1.286 -8.945 -3.354 1.00 82.94 100 GLU A CA 1
ATOM 779 C C . GLU A 1 100 ? 2.713 -9.249 -3.805 1.00 82.94 100 GLU A C 1
ATOM 781 O O . GLU A 1 100 ? 2.983 -9.950 -4.793 1.00 82.94 100 GLU A O 1
ATOM 786 N N . VAL A 1 101 ? 3.660 -8.701 -3.050 1.00 80.62 101 VAL A N 1
ATOM 787 C CA . VAL A 1 101 ? 5.088 -8.904 -3.267 1.00 80.62 101 VAL A CA 1
ATOM 788 C C . VAL A 1 101 ? 5.540 -10.090 -2.423 1.00 80.62 101 VAL A C 1
ATOM 790 O O . VAL A 1 101 ? 5.870 -9.935 -1.252 1.00 80.62 101 VAL A O 1
ATOM 793 N N . CYS A 1 102 ? 5.500 -11.290 -3.004 1.00 74.88 102 CYS A N 1
ATOM 794 C CA . CYS A 1 102 ? 5.844 -12.534 -2.303 1.00 74.88 102 CYS A CA 1
ATOM 795 C C . CYS A 1 102 ? 7.344 -12.846 -2.299 1.00 74.88 102 CYS A C 1
ATOM 797 O O . CYS A 1 102 ? 7.844 -13.437 -1.345 1.00 74.88 102 CYS A O 1
ATOM 799 N N . ASP A 1 103 ? 8.046 -12.469 -3.367 1.00 63.22 103 ASP A N 1
ATOM 800 C CA . ASP A 1 103 ? 9.469 -12.739 -3.518 1.00 63.22 103 ASP A CA 1
ATOM 801 C C . ASP A 1 103 ? 10.155 -11.555 -4.194 1.00 63.22 103 ASP A C 1
ATOM 803 O O . ASP A 1 103 ? 9.647 -10.980 -5.165 1.00 63.22 103 ASP A O 1
ATOM 807 N N . VAL A 1 104 ? 11.310 -11.201 -3.646 1.00 62.09 104 VAL A N 1
ATOM 808 C CA . VAL A 1 104 ? 12.220 -10.209 -4.190 1.00 62.09 104 VAL A CA 1
ATOM 809 C C . VAL A 1 104 ? 13.571 -10.881 -4.222 1.00 62.09 104 VAL A C 1
ATOM 811 O O . VAL A 1 104 ? 14.227 -11.052 -3.196 1.00 62.09 104 VAL A O 1
ATOM 814 N N . VAL A 1 105 ? 14.008 -11.211 -5.428 1.00 61.19 105 VAL A N 1
ATOM 815 C CA . VAL A 1 105 ? 15.407 -11.515 -5.672 1.00 61.19 105 VAL A CA 1
ATOM 816 C C . VAL A 1 105 ? 16.074 -10.169 -5.942 1.00 61.19 105 VAL A C 1
ATOM 818 O O . VAL A 1 105 ? 15.796 -9.578 -6.990 1.00 61.19 105 VAL A O 1
ATOM 821 N N . PRO A 1 106 ? 16.924 -9.640 -5.037 1.00 53.41 106 PRO A N 1
ATOM 822 C CA . PRO A 1 106 ? 17.813 -8.560 -5.406 1.00 53.41 106 PRO A CA 1
ATOM 823 C C . PRO A 1 106 ? 18.787 -9.170 -6.405 1.00 53.41 106 PRO A C 1
ATOM 825 O O . PRO A 1 106 ? 19.807 -9.755 -6.040 1.00 53.41 106 PRO A O 1
ATOM 828 N N . LEU A 1 107 ? 18.431 -9.098 -7.687 1.00 53.31 107 LEU A N 1
ATOM 829 C CA . LEU A 1 107 ? 19.379 -9.271 -8.767 1.00 53.31 107 LEU A CA 1
ATOM 830 C C . LEU A 1 107 ? 20.352 -8.106 -8.620 1.00 53.31 107 LEU A C 1
ATOM 832 O O . LEU A 1 107 ? 20.174 -7.025 -9.176 1.00 53.31 107 LEU A O 1
ATOM 836 N N . MET A 1 108 ? 21.374 -8.315 -7.793 1.00 44.81 108 MET A N 1
ATOM 837 C CA . MET A 1 108 ? 22.623 -7.606 -7.947 1.00 44.81 108 MET A CA 1
ATOM 838 C C . MET A 1 108 ? 23.015 -7.850 -9.406 1.00 44.81 108 MET A C 1
ATOM 840 O O . MET A 1 108 ? 23.333 -8.981 -9.760 1.00 44.81 108 MET A O 1
ATOM 844 N N . LEU A 1 109 ? 22.915 -6.787 -10.212 1.00 40.62 109 LEU A N 1
ATOM 845 C CA . LEU A 1 109 ? 23.305 -6.611 -11.618 1.00 40.62 109 LEU A CA 1
ATOM 846 C C . LEU A 1 109 ? 22.138 -6.265 -12.568 1.00 40.62 109 LEU A C 1
ATOM 848 O O . LEU A 1 109 ? 21.297 -7.085 -12.922 1.00 40.62 109 LEU A O 1
ATOM 852 N N . SER A 1 110 ? 22.254 -5.042 -13.091 1.00 41.12 110 SER A N 1
ATOM 853 C CA . SER A 1 110 ? 21.624 -4.455 -14.280 1.00 41.12 110 SER A CA 1
ATOM 854 C C . SER A 1 110 ? 20.175 -3.961 -14.173 1.00 41.12 110 SER A C 1
ATOM 856 O O . SER A 1 110 ? 19.234 -4.651 -13.800 1.00 41.12 110 SER A O 1
ATOM 858 N N . THR A 1 111 ? 20.035 -2.702 -14.563 1.00 46.19 111 THR A N 1
ATOM 859 C CA . THR A 1 111 ? 18.878 -1.806 -14.564 1.00 46.19 111 THR A CA 1
ATOM 860 C C . THR A 1 111 ? 17.749 -2.219 -15.536 1.00 46.19 111 THR A C 1
ATOM 862 O O . THR A 1 111 ? 17.065 -1.351 -16.063 1.00 46.19 111 THR A O 1
ATOM 865 N N . GLU A 1 112 ? 17.529 -3.511 -15.818 1.00 43.69 112 GLU A N 1
ATOM 866 C CA . GLU A 1 112 ? 16.725 -3.945 -16.987 1.00 43.69 112 GLU A CA 1
ATOM 867 C C . GLU A 1 112 ? 15.533 -4.893 -16.724 1.00 43.69 112 GLU A C 1
ATOM 869 O O . GLU A 1 112 ? 14.983 -5.447 -17.674 1.00 43.69 112 GLU A O 1
ATOM 874 N N . VAL A 1 113 ? 15.050 -5.082 -15.488 1.00 39.88 113 VAL A N 1
ATOM 875 C CA . VAL A 1 113 ? 14.002 -6.110 -15.235 1.00 39.88 113 VAL A CA 1
ATOM 876 C C . VAL A 1 113 ? 12.586 -5.573 -14.963 1.00 39.88 113 VAL A C 1
ATOM 878 O O . VAL A 1 113 ? 11.628 -6.334 -15.058 1.00 39.88 113 VAL A O 1
ATOM 881 N N . VAL A 1 114 ? 12.366 -4.275 -14.736 1.00 43.75 114 VAL A N 1
ATOM 882 C CA . VAL A 1 114 ? 11.002 -3.798 -14.393 1.00 43.75 114 VAL A CA 1
ATOM 883 C C . VAL A 1 114 ? 10.065 -3.653 -15.611 1.00 43.75 114 VAL A C 1
ATOM 885 O O . VAL A 1 114 ? 8.852 -3.635 -15.442 1.00 43.75 114 VAL A O 1
ATOM 888 N N . VAL A 1 115 ? 10.571 -3.656 -16.851 1.00 39.00 115 VAL A N 1
ATOM 889 C CA . VAL A 1 115 ? 9.732 -3.428 -18.053 1.00 39.00 115 VAL A CA 1
ATOM 890 C C . VAL A 1 115 ? 9.119 -4.717 -18.636 1.00 39.00 115 VAL A C 1
ATOM 892 O O . VAL A 1 115 ? 8.173 -4.653 -19.415 1.00 39.00 115 VAL A O 1
ATOM 895 N N . ARG A 1 116 ? 9.587 -5.917 -18.255 1.00 36.34 116 ARG A N 1
ATOM 896 C CA . ARG A 1 116 ? 9.135 -7.176 -18.896 1.00 36.34 116 ARG A CA 1
ATOM 897 C C . ARG A 1 116 ? 7.883 -7.825 -18.304 1.00 36.34 116 ARG A C 1
ATOM 899 O O . ARG A 1 116 ? 7.339 -8.724 -18.933 1.00 36.34 116 ARG A O 1
ATOM 906 N N . SER A 1 117 ? 7.398 -7.373 -17.150 1.00 40.88 117 SER A N 1
ATOM 907 C CA . SER A 1 117 ? 6.188 -7.940 -16.524 1.00 40.88 117 SER A CA 1
ATOM 908 C C . SER A 1 117 ? 4.891 -7.236 -16.941 1.00 40.88 117 SER A C 1
ATOM 910 O O . SER A 1 117 ? 3.822 -7.629 -16.488 1.00 40.88 117 SER A O 1
ATOM 912 N N . PHE A 1 118 ? 4.980 -6.196 -17.776 1.00 39.81 118 PHE A N 1
ATOM 913 C CA . PHE A 1 118 ? 3.848 -5.372 -18.220 1.00 39.81 118 PHE A CA 1
ATOM 914 C C . PHE A 1 118 ? 3.672 -5.387 -19.748 1.00 39.81 118 PHE A C 1
ATOM 916 O O . PHE A 1 118 ? 3.135 -4.449 -20.326 1.00 39.81 118 PHE A O 1
ATOM 923 N N . GLN A 1 119 ? 4.139 -6.444 -20.422 1.00 31.41 119 GLN A N 1
ATOM 924 C CA . GLN A 1 119 ? 3.716 -6.729 -21.792 1.00 31.41 119 GLN A CA 1
ATOM 9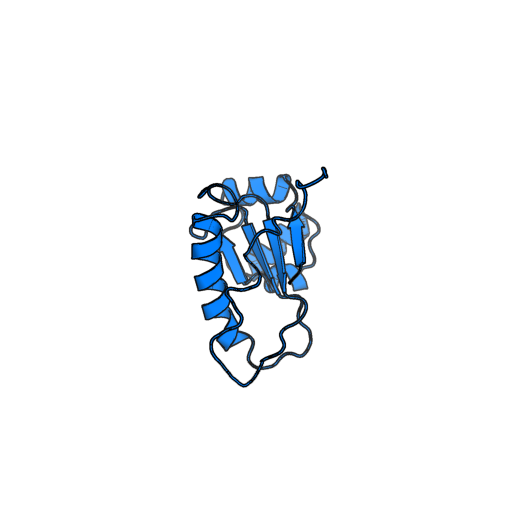25 C C . GLN A 1 119 ? 2.546 -7.721 -21.738 1.00 3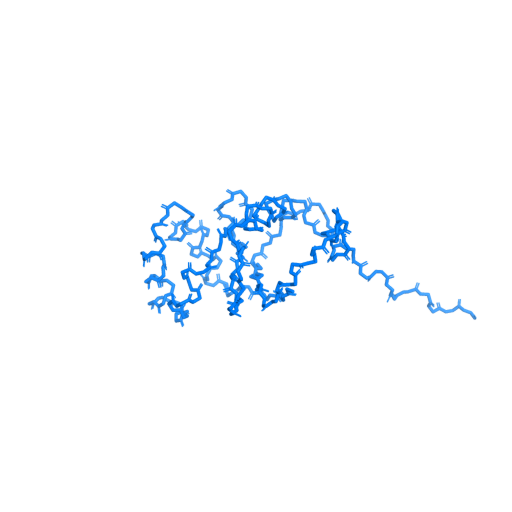1.41 119 GLN A C 1
ATOM 927 O O . GLN A 1 119 ? 2.721 -8.818 -21.197 1.00 31.41 119 GLN A O 1
ATOM 932 N N . PRO A 1 120 ? 1.359 -7.362 -22.259 1.00 37.22 120 PRO A N 1
ATOM 933 C CA . PRO A 1 120 ? 0.265 -8.305 -22.426 1.00 37.22 120 PRO A CA 1
ATOM 934 C C . PRO A 1 120 ? 0.741 -9.480 -23.286 1.00 37.22 120 PRO A C 1
ATOM 936 O O . PRO A 1 120 ? 1.397 -9.278 -24.309 1.00 37.22 120 PRO A O 1
ATOM 939 N N . GLN A 1 121 ? 0.413 -10.707 -22.881 1.00 39.94 121 GLN A N 1
ATOM 940 C CA . GLN A 1 121 ? 0.504 -11.864 -23.767 1.00 39.94 121 GLN A CA 1
ATOM 941 C C . GLN A 1 121 ? -0.501 -11.681 -24.914 1.00 39.94 121 GLN A C 1
ATOM 943 O O . GLN A 1 121 ? -1.649 -12.109 -24.815 1.00 39.94 121 GLN A O 1
ATOM 948 N N . GLU A 1 122 ? -0.082 -11.059 -26.012 1.00 44.88 122 GLU A N 1
ATOM 949 C CA . GLU A 1 122 ? -0.718 -11.290 -27.306 1.00 44.88 122 GLU A CA 1
ATOM 950 C C . GLU A 1 122 ? -0.231 -12.635 -27.851 1.00 44.88 122 GLU A C 1
ATOM 952 O O . GLU A 1 122 ? 0.746 -12.706 -28.585 1.00 44.88 122 GLU A O 1
ATOM 957 N N . GLU A 1 123 ? -0.921 -13.718 -27.497 1.00 45.75 123 GLU A N 1
ATOM 958 C CA . GLU A 1 123 ? -0.958 -14.921 -28.332 1.00 45.75 123 GLU A CA 1
ATOM 959 C C . GLU A 1 123 ? -2.292 -15.650 -28.136 1.00 45.75 123 GLU A C 1
ATOM 961 O O . GLU A 1 123 ? -2.405 -16.554 -27.314 1.00 45.75 123 GLU A O 1
ATOM 966 N N . SER A 1 124 ? -3.316 -15.277 -28.914 1.00 44.75 124 SER A N 1
ATOM 967 C CA . SER A 1 124 ? -4.232 -16.269 -29.501 1.00 44.75 124 SER A CA 1
ATOM 968 C C . SER A 1 124 ? -5.169 -15.658 -30.550 1.00 44.75 124 SER A C 1
ATOM 970 O O . SER A 1 124 ? -6.345 -15.426 -30.292 1.00 44.75 124 SER A O 1
ATOM 972 N N . SER A 1 125 ? -4.669 -15.435 -31.767 1.00 47.34 125 SER A N 1
ATOM 973 C CA . SER A 1 125 ? -5.510 -15.512 -32.973 1.00 47.34 125 SER A CA 1
ATOM 974 C C . SER A 1 125 ? -4.670 -15.525 -34.251 1.00 47.34 125 SER A C 1
ATOM 976 O O . SER A 1 125 ? -4.671 -14.568 -35.016 1.00 47.34 125 SER A O 1
ATOM 978 N N . MET A 1 126 ? -3.996 -16.642 -34.520 1.00 44.97 126 MET A N 1
ATOM 979 C CA . MET A 1 126 ? -3.815 -17.116 -35.896 1.00 44.97 126 MET A CA 1
ATOM 980 C C . MET A 1 126 ? -4.018 -18.632 -35.924 1.00 44.97 126 MET A C 1
ATOM 982 O O . MET A 1 126 ? -3.084 -19.424 -35.941 1.00 44.97 126 MET A O 1
ATOM 986 N N . LEU A 1 127 ? -5.292 -19.028 -35.901 1.00 48.34 127 LEU A N 1
ATOM 987 C CA . LEU A 1 127 ? -5.732 -20.245 -36.574 1.00 48.34 127 LEU A CA 1
ATOM 988 C C . LEU A 1 127 ? -5.911 -19.918 -38.066 1.00 48.34 127 LEU A C 1
ATOM 990 O O . LEU A 1 127 ? -6.475 -18.867 -38.376 1.00 48.34 127 LEU A O 1
ATOM 994 N N . HIS A 1 128 ? -5.538 -20.878 -38.922 1.00 43.88 128 HIS A N 1
ATOM 995 C CA . HIS A 1 128 ? -5.699 -20.983 -40.389 1.00 43.88 128 HIS A CA 1
ATOM 996 C C . HIS A 1 128 ? -4.473 -20.619 -41.245 1.00 43.88 128 HIS A C 1
ATOM 998 O O . HIS A 1 128 ? -4.343 -19.497 -41.728 1.00 43.88 128 HIS A O 1
ATOM 1004 N N . ASN A 1 129 ? -3.622 -21.612 -41.531 1.00 40.78 129 ASN A N 1
ATOM 1005 C CA . ASN A 1 129 ? -3.706 -22.414 -42.767 1.00 40.78 129 ASN A CA 1
ATOM 1006 C C . ASN A 1 129 ? -2.736 -23.600 -42.733 1.00 40.78 129 ASN A C 1
ATOM 1008 O O . ASN A 1 129 ? -1.564 -23.385 -42.357 1.00 40.78 129 ASN A O 1
#

Secondary structure (DSSP, 8-state):
-EEEEPPHHHHHHHHTTSS-TTS-HHHHHHHHHHHS---HHHHHTEEEEETTTTSBEEEEE--SS-S-HHHHHHHHHHHHHHHHHH-SSSS----SEEEEE-------S-S-STTGGGS----------